Protein AF-A0A3G4RHT1-F1 (afdb_monomer_lite)

InterPro domains:
  IPR005821 Ion transport domain [PF00520] (4-74)
  IPR043203 Voltage-gated cation channel calcium and sodium [PTHR10037] (4-88)

Organism: Aedes aegypti (NCBI:txid7159)

pLDDT: mean 81.41, std 17.82, range [41.62, 95.88]

Foldseek 3Di:
DDPVPDDDCQDDPDPVSVVVLLVCLLVVNQPVVLVVCCVPHNPVSVCVSVVSNVVSCVVVVVVVVVVVCVVVVVVVVPPDPPDDPPPDPDDD

Sequence (92 aa):
RFPDKDLPRWNFTDFMHSFMIVFRVLCGEWIESMWDCMLVGDVSCIPFFLATVVIGNLVGLNLFLALLLSNFGSSSLSAPTADNETNKIAEA

Radius of gyration: 26.02 Å; chains: 1; bounding box: 74×22×67 Å

Structure (mmCIF, N/CA/C/O backbone):
data_AF-A0A3G4RHT1-F1
#
_entry.id   AF-A0A3G4RHT1-F1
#
loop_
_atom_site.group_PDB
_atom_site.id
_atom_site.type_symbol
_atom_site.label_atom_id
_atom_site.label_alt_id
_atom_site.label_comp_id
_atom_site.label_asym_id
_atom_site.label_entity_id
_atom_site.label_seq_id
_atom_site.pdbx_PDB_ins_code
_atom_site.Cartn_x
_atom_site.Cartn_y
_atom_site.Cartn_z
_atom_site.occupancy
_atom_site.B_iso_or_equiv
_atom_site.auth_seq_id
_atom_site.auth_comp_id
_atom_site.auth_asym_id
_atom_site.auth_atom_id
_atom_site.pdbx_PDB_model_num
ATOM 1 N N . ARG A 1 1 ? 12.417 -1.552 -16.431 1.00 62.66 1 ARG A N 1
ATOM 2 C CA . ARG A 1 1 ? 13.472 -2.494 -15.948 1.00 62.66 1 ARG A CA 1
AT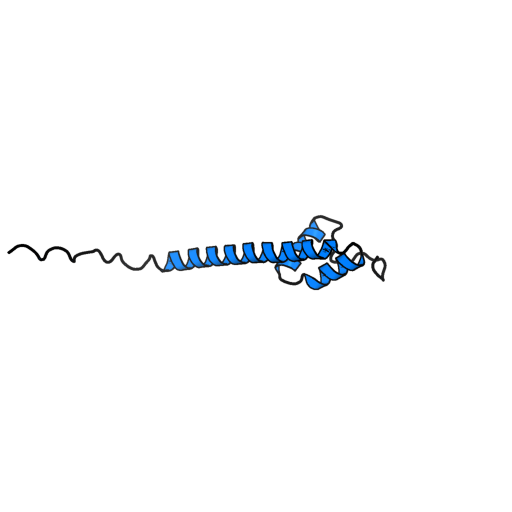OM 3 C C . ARG A 1 1 ? 14.379 -1.732 -14.993 1.00 62.66 1 ARG A C 1
ATOM 5 O O . ARG A 1 1 ? 14.698 -0.596 -15.314 1.00 62.66 1 ARG A O 1
ATOM 12 N N . PHE A 1 2 ? 14.763 -2.325 -13.860 1.00 78.62 2 PHE A N 1
ATOM 13 C CA . PHE A 1 2 ? 15.585 -1.653 -12.845 1.00 78.62 2 PHE A CA 1
ATOM 14 C C . PHE A 1 2 ? 17.016 -1.354 -13.336 1.00 78.62 2 PHE A C 1
ATOM 16 O O . PHE A 1 2 ? 17.535 -2.130 -14.150 1.00 78.62 2 PHE A O 1
ATOM 23 N N . PRO A 1 3 ? 17.635 -0.247 -12.871 1.00 74.25 3 PRO A N 1
ATOM 24 C CA . PRO A 1 3 ? 18.932 0.239 -13.352 1.00 74.25 3 PRO A CA 1
ATOM 25 C C . PRO A 1 3 ? 20.072 -0.778 -13.190 1.00 74.25 3 PRO A C 1
ATOM 27 O O . PRO A 1 3 ? 20.870 -0.926 -14.113 1.00 74.25 3 PRO A O 1
ATOM 30 N N . ASP A 1 4 ? 20.077 -1.566 -12.111 1.00 78.19 4 ASP A N 1
ATOM 31 C CA . ASP A 1 4 ? 21.124 -2.567 -11.842 1.00 78.19 4 ASP A CA 1
ATOM 32 C C . ASP A 1 4 ? 20.838 -3.949 -12.455 1.00 78.19 4 ASP A C 1
ATOM 34 O O . ASP A 1 4 ? 21.619 -4.879 -12.301 1.00 78.19 4 ASP A O 1
ATOM 38 N N . LYS A 1 5 ? 19.717 -4.111 -13.176 1.00 76.06 5 LYS A N 1
ATOM 39 C CA . LYS A 1 5 ? 19.193 -5.396 -13.700 1.00 76.06 5 LYS A CA 1
ATOM 40 C C . LYS A 1 5 ? 18.943 -6.495 -12.656 1.00 76.06 5 LYS A C 1
ATOM 42 O O . LYS A 1 5 ? 18.417 -7.537 -13.051 1.00 76.06 5 LYS A O 1
ATOM 47 N N . ASP A 1 6 ? 19.229 -6.243 -11.388 1.00 80.31 6 ASP A N 1
ATOM 48 C CA . ASP A 1 6 ? 18.914 -7.127 -10.276 1.00 80.31 6 ASP A CA 1
ATOM 49 C C . ASP A 1 6 ? 17.454 -6.977 -9.840 1.00 80.31 6 ASP A C 1
ATOM 51 O O . ASP A 1 6 ? 16.833 -5.918 -9.989 1.00 80.31 6 ASP A O 1
ATOM 55 N N . LEU A 1 7 ? 16.880 -8.069 -9.329 1.00 80.31 7 LEU A N 1
ATOM 56 C CA . LEU A 1 7 ? 15.548 -8.022 -8.740 1.00 80.31 7 LEU A CA 1
ATOM 57 C C . LEU A 1 7 ? 15.618 -7.267 -7.406 1.00 80.31 7 LEU A C 1
ATOM 59 O O . LEU A 1 7 ? 16.444 -7.615 -6.558 1.00 80.31 7 LEU A O 1
ATOM 63 N N . PRO A 1 8 ? 14.734 -6.282 -7.174 1.00 82.88 8 PRO A N 1
ATOM 64 C CA . PRO A 1 8 ? 14.670 -5.614 -5.887 1.00 82.88 8 PRO A CA 1
ATOM 65 C C . PRO A 1 8 ? 14.282 -6.615 -4.795 1.00 82.88 8 PRO A C 1
ATOM 67 O O . PRO A 1 8 ? 13.517 -7.559 -5.021 1.00 82.88 8 PRO A O 1
ATOM 70 N N . ARG A 1 9 ? 14.771 -6.366 -3.574 1.00 85.75 9 ARG A N 1
ATOM 71 C CA . ARG A 1 9 ? 14.432 -7.164 -2.381 1.00 85.75 9 ARG A CA 1
ATOM 72 C C . ARG A 1 9 ? 12.917 -7.282 -2.177 1.00 85.75 9 ARG A C 1
ATOM 74 O O . ARG A 1 9 ? 12.435 -8.298 -1.694 1.00 85.75 9 ARG A O 1
ATOM 81 N N . TRP A 1 10 ? 12.186 -6.236 -2.553 1.00 87.75 10 TRP A N 1
ATOM 82 C CA . TRP A 1 10 ? 10.732 -6.181 -2.548 1.00 87.75 10 TRP A CA 1
ATOM 83 C C . TRP A 1 10 ? 10.236 -6.344 -3.980 1.00 87.75 10 TRP A C 1
ATOM 85 O O . TRP A 1 10 ? 10.295 -5.408 -4.772 1.00 87.75 10 TRP A O 1
ATOM 95 N N . ASN A 1 11 ? 9.772 -7.541 -4.321 1.00 88.50 11 ASN A N 1
ATOM 96 C CA . ASN A 1 11 ? 9.236 -7.849 -5.643 1.00 88.50 11 ASN A CA 1
ATOM 97 C C . ASN A 1 11 ? 7.940 -8.678 -5.559 1.00 88.50 11 ASN A C 1
ATOM 99 O O . ASN A 1 11 ? 7.584 -9.208 -4.508 1.00 88.50 11 ASN A O 1
ATOM 103 N N . PHE A 1 12 ? 7.259 -8.804 -6.697 1.00 89.69 12 PHE A N 1
ATOM 104 C CA . PHE A 1 12 ? 6.045 -9.608 -6.856 1.00 89.69 12 PHE A CA 1
ATOM 105 C C . PHE A 1 12 ? 6.302 -10.917 -7.631 1.00 89.69 12 PHE A C 1
ATOM 107 O O . PHE A 1 12 ? 5.421 -11.383 -8.351 1.00 89.69 12 PHE A O 1
ATOM 114 N N . THR A 1 13 ? 7.509 -11.501 -7.564 1.00 89.81 13 THR A N 1
ATOM 115 C CA . THR A 1 13 ? 7.817 -12.719 -8.346 1.00 89.81 13 THR A CA 1
ATOM 116 C C . THR A 1 13 ? 7.349 -14.000 -7.681 1.00 89.81 13 THR A C 1
ATOM 118 O O . THR A 1 13 ? 6.956 -14.934 -8.371 1.00 89.81 13 THR A O 1
ATOM 121 N N . ASP A 1 14 ? 7.351 -14.029 -6.350 1.00 91.50 14 ASP A N 1
ATOM 122 C CA . ASP A 1 14 ? 6.924 -15.182 -5.564 1.00 91.50 14 ASP A CA 1
ATOM 123 C C . ASP A 1 14 ? 5.844 -14.784 -4.565 1.00 91.50 14 ASP A C 1
ATOM 125 O O . ASP A 1 14 ? 5.723 -13.620 -4.167 1.00 91.50 14 ASP A O 1
ATOM 129 N N . PHE A 1 15 ? 5.081 -15.773 -4.103 1.00 93.69 15 PHE A N 1
ATOM 130 C CA . PHE A 1 15 ? 4.014 -15.557 -3.129 1.00 93.69 15 PHE A CA 1
ATOM 131 C C . PHE A 1 15 ? 4.524 -14.907 -1.834 1.00 93.69 15 PHE A C 1
ATOM 133 O O . PHE A 1 15 ? 3.933 -13.941 -1.360 1.00 93.69 15 PHE A O 1
ATOM 140 N N . MET A 1 16 ? 5.641 -15.395 -1.283 1.00 92.81 16 MET A N 1
ATOM 141 C CA . MET A 1 16 ? 6.183 -14.877 -0.023 1.00 92.81 16 MET A CA 1
ATOM 142 C C . MET A 1 16 ? 6.663 -13.424 -0.161 1.00 92.81 16 MET A C 1
ATOM 144 O O . MET A 1 16 ? 6.332 -12.592 0.678 1.00 92.81 16 MET A O 1
ATOM 148 N N . HIS A 1 17 ? 7.377 -13.094 -1.242 1.00 92.62 17 HIS A N 1
ATOM 149 C CA . HIS A 1 17 ? 7.810 -11.720 -1.523 1.00 92.62 17 HIS A CA 1
ATOM 150 C C . HIS A 1 17 ? 6.610 -10.781 -1.720 1.00 92.62 17 HIS A C 1
ATOM 152 O O . HIS A 1 17 ? 6.561 -9.704 -1.123 1.00 92.62 17 HIS A O 1
ATOM 158 N N . SER A 1 18 ? 5.591 -11.236 -2.455 1.00 92.88 18 SER A N 1
ATOM 159 C CA . SER A 1 18 ? 4.343 -10.491 -2.664 1.00 92.88 18 SER A CA 1
ATOM 160 C C . SER A 1 18 ? 3.602 -10.237 -1.348 1.00 92.88 18 SER A C 1
ATOM 162 O O . SER A 1 18 ? 3.160 -9.118 -1.086 1.00 92.88 18 SER A O 1
ATOM 164 N N . PHE A 1 19 ? 3.505 -11.254 -0.487 1.00 93.56 19 PHE A N 1
ATOM 165 C CA . PHE A 1 19 ? 2.902 -11.130 0.839 1.00 93.56 19 PHE A CA 1
ATOM 166 C C . PHE A 1 19 ? 3.654 -10.118 1.708 1.00 93.56 19 PHE A C 1
ATOM 168 O O . PHE A 1 19 ? 3.031 -9.259 2.330 1.00 93.56 19 PHE A O 1
ATOM 175 N N . MET A 1 20 ? 4.988 -10.174 1.715 1.00 94.06 20 MET A N 1
ATOM 176 C CA . MET A 1 20 ? 5.819 -9.230 2.459 1.00 94.06 20 MET A CA 1
ATOM 177 C C . MET A 1 20 ? 5.626 -7.782 1.978 1.00 94.06 20 MET A C 1
ATOM 179 O O . MET A 1 20 ? 5.582 -6.880 2.814 1.00 94.06 20 MET A O 1
ATOM 183 N N . ILE A 1 21 ? 5.447 -7.541 0.671 1.00 93.88 21 ILE A N 1
ATOM 184 C CA . ILE A 1 21 ? 5.100 -6.202 0.162 1.00 93.88 21 ILE A CA 1
ATOM 185 C C . ILE A 1 21 ? 3.741 -5.753 0.688 1.00 93.88 21 ILE A C 1
ATOM 187 O O . ILE A 1 21 ? 3.627 -4.635 1.183 1.00 93.88 21 ILE A O 1
ATOM 191 N N . VAL A 1 22 ? 2.711 -6.597 0.594 1.00 93.00 22 VAL A N 1
ATOM 192 C CA . VAL A 1 22 ? 1.372 -6.236 1.085 1.00 93.00 22 VAL A CA 1
ATOM 193 C C . VAL A 1 22 ? 1.425 -5.929 2.581 1.00 93.00 22 VAL A C 1
ATOM 195 O O . VAL A 1 22 ? 0.891 -4.913 3.012 1.00 93.00 22 VAL A O 1
ATOM 198 N N . PHE A 1 23 ? 2.134 -6.737 3.368 1.00 92.81 23 PHE A N 1
ATOM 199 C CA . PHE A 1 23 ? 2.344 -6.472 4.789 1.00 92.81 23 PHE A CA 1
ATOM 200 C C . PHE A 1 23 ? 3.031 -5.119 5.033 1.00 92.81 23 PHE A C 1
ATOM 202 O O . PHE A 1 23 ? 2.548 -4.312 5.823 1.00 92.81 23 PHE A O 1
ATOM 209 N N . ARG A 1 24 ? 4.109 -4.826 4.300 1.00 93.69 24 ARG A N 1
ATOM 210 C CA . ARG A 1 24 ? 4.817 -3.540 4.363 1.00 93.69 24 ARG A CA 1
ATOM 211 C C . ARG A 1 24 ? 3.905 -2.350 4.008 1.00 93.69 24 ARG A C 1
ATOM 213 O O . ARG A 1 24 ? 3.949 -1.319 4.679 1.00 93.69 24 ARG A O 1
ATOM 220 N N . VAL A 1 25 ? 3.039 -2.500 3.005 1.00 94.38 25 VAL A N 1
ATOM 221 C CA . VAL A 1 25 ? 2.021 -1.500 2.623 1.00 94.38 25 VAL A CA 1
ATOM 222 C C . VAL A 1 25 ? 1.036 -1.249 3.766 1.00 94.38 25 VAL A C 1
ATOM 224 O O . VAL A 1 25 ? 0.725 -0.093 4.049 1.00 94.38 25 VAL A O 1
ATOM 227 N N . LEU A 1 26 ? 0.588 -2.303 4.457 1.00 90.75 26 LEU A N 1
ATOM 228 C CA . LEU A 1 26 ? -0.294 -2.190 5.627 1.00 90.75 26 LEU A CA 1
ATOM 229 C C . LEU A 1 26 ? 0.380 -1.473 6.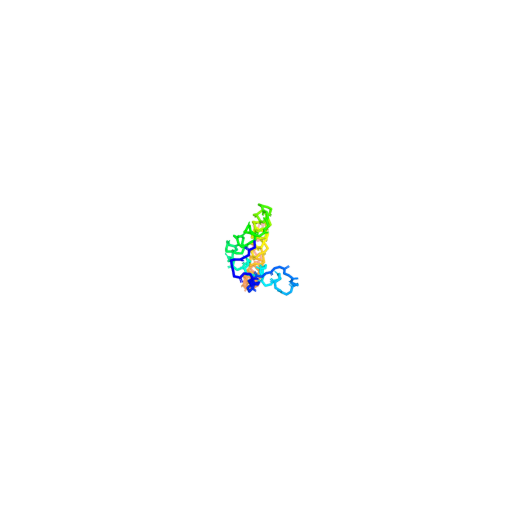808 1.00 90.75 26 LEU A C 1
ATOM 231 O O . LEU A 1 26 ? -0.302 -0.815 7.588 1.00 90.75 26 LEU A O 1
ATOM 235 N N . CYS A 1 27 ? 1.708 -1.545 6.921 1.00 91.75 27 CYS A N 1
ATOM 236 C CA . CYS A 1 27 ? 2.484 -0.766 7.892 1.00 91.75 27 CYS A CA 1
ATOM 237 C C . CYS A 1 27 ? 2.642 0.720 7.510 1.00 91.75 27 CYS A C 1
ATOM 239 O O . CYS A 1 27 ? 3.196 1.489 8.293 1.00 91.75 27 CYS A O 1
ATOM 241 N N . GLY A 1 28 ? 2.160 1.135 6.333 1.00 91.06 28 GLY A N 1
ATOM 242 C CA . GLY A 1 28 ? 2.209 2.517 5.848 1.00 91.06 28 GLY A CA 1
ATOM 243 C C . GLY A 1 28 ? 3.324 2.808 4.839 1.00 91.06 28 GLY A C 1
ATOM 244 O O . GLY A 1 28 ? 3.364 3.904 4.281 1.00 91.06 28 GLY A O 1
ATOM 245 N N . GLU A 1 29 ? 4.192 1.844 4.526 1.00 94.00 29 GLU A N 1
ATOM 246 C CA . GLU A 1 29 ? 5.325 2.028 3.609 1.00 94.00 29 GLU A CA 1
ATOM 247 C C . GLU A 1 29 ? 4.988 1.602 2.170 1.00 94.00 29 GLU A C 1
ATOM 249 O O . GLU A 1 29 ? 5.563 0.654 1.631 1.00 94.00 29 GLU A O 1
ATOM 254 N N . TRP A 1 30 ? 4.045 2.298 1.530 1.00 93.62 30 TRP A N 1
ATOM 255 C CA . TRP A 1 30 ? 3.514 1.921 0.209 1.00 93.62 30 TRP A CA 1
ATOM 256 C C . TRP A 1 30 ? 4.056 2.737 -0.970 1.00 93.62 30 TRP A C 1
ATOM 258 O O . TRP A 1 30 ? 4.079 2.241 -2.095 1.00 93.62 30 TRP A O 1
ATOM 268 N N . ILE A 1 31 ? 4.508 3.972 -0.730 1.00 92.69 31 ILE A N 1
ATOM 269 C CA . ILE A 1 31 ? 4.914 4.905 -1.792 1.00 92.69 31 ILE A CA 1
ATOM 270 C C . ILE A 1 31 ? 6.122 4.376 -2.580 1.00 92.69 31 ILE A C 1
ATOM 272 O O . ILE A 1 31 ? 6.076 4.354 -3.805 1.00 92.69 31 ILE A O 1
ATOM 276 N N . GLU A 1 32 ? 7.180 3.909 -1.911 1.00 90.88 32 GLU A N 1
ATOM 277 C CA . GLU A 1 32 ? 8.378 3.379 -2.589 1.00 90.88 32 GLU A CA 1
ATOM 278 C C . GLU A 1 32 ? 8.048 2.176 -3.481 1.00 90.88 32 GLU A C 1
ATOM 280 O O . GLU A 1 32 ? 8.378 2.171 -4.664 1.00 90.88 32 GLU A O 1
ATOM 285 N N . SER A 1 33 ? 7.310 1.194 -2.949 1.00 90.81 33 SER A N 1
ATOM 286 C CA . SER A 1 33 ? 6.898 0.010 -3.713 1.00 90.81 33 SER A CA 1
ATOM 287 C C . SER A 1 33 ? 5.963 0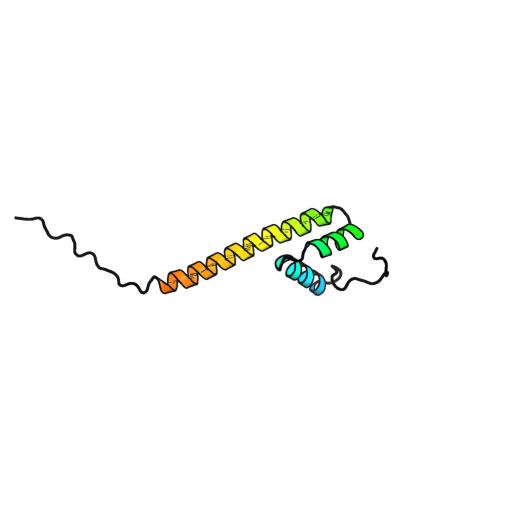.351 -4.880 1.00 90.81 33 SER A C 1
ATOM 289 O O . SER A 1 33 ? 5.995 -0.323 -5.910 1.00 90.81 33 SER A O 1
ATOM 291 N N . MET A 1 34 ? 5.156 1.409 -4.754 1.00 92.75 34 MET A N 1
ATOM 292 C CA . MET A 1 34 ? 4.338 1.925 -5.852 1.00 92.75 34 MET A CA 1
ATOM 293 C C . MET A 1 34 ? 5.206 2.520 -6.967 1.00 92.75 34 MET A C 1
ATOM 295 O O . MET A 1 34 ? 4.966 2.213 -8.137 1.00 92.75 34 MET A O 1
ATOM 299 N N . TRP A 1 35 ? 6.208 3.339 -6.631 1.00 90.88 35 TRP A N 1
ATOM 300 C CA . TRP A 1 35 ? 7.130 3.904 -7.624 1.00 90.88 35 TRP A CA 1
ATOM 301 C C . TRP A 1 35 ? 7.916 2.809 -8.348 1.00 90.88 35 TRP A C 1
ATOM 303 O O . TRP A 1 35 ? 7.996 2.841 -9.576 1.00 90.88 35 TRP A O 1
ATOM 313 N N . ASP A 1 36 ? 8.405 1.805 -7.615 1.00 90.00 36 ASP A N 1
ATOM 314 C CA . ASP A 1 36 ? 9.097 0.649 -8.196 1.00 90.00 36 ASP A CA 1
ATOM 315 C C . ASP A 1 36 ? 8.193 -0.130 -9.160 1.00 90.00 36 ASP A C 1
ATOM 317 O O . ASP A 1 36 ? 8.631 -0.516 -10.245 1.00 90.00 36 ASP A O 1
ATOM 321 N N . CYS A 1 37 ? 6.915 -0.313 -8.809 1.00 89.94 37 CYS A N 1
ATOM 322 C CA . CYS A 1 37 ? 5.921 -0.933 -9.687 1.00 89.94 37 CYS A CA 1
ATOM 323 C C . CYS A 1 37 ? 5.683 -0.092 -10.949 1.00 89.94 37 CYS A C 1
ATOM 325 O O . CYS A 1 37 ? 5.703 -0.626 -12.057 1.00 89.94 37 CYS A O 1
ATOM 327 N N . MET A 1 38 ? 5.524 1.227 -10.810 1.00 92.06 38 MET A N 1
ATOM 328 C CA . MET A 1 38 ? 5.274 2.133 -11.937 1.00 92.06 38 MET A CA 1
ATOM 329 C C . MET A 1 38 ? 6.488 2.266 -12.873 1.00 92.06 38 MET A C 1
ATOM 331 O O . MET A 1 38 ? 6.325 2.538 -14.058 1.00 92.06 38 MET A O 1
ATOM 335 N N . LEU A 1 39 ? 7.705 2.042 -12.366 1.00 88.25 39 LEU A N 1
ATOM 336 C CA . LEU A 1 39 ? 8.939 2.039 -13.158 1.00 88.25 39 LEU A CA 1
ATOM 337 C C . LEU A 1 39 ? 9.048 0.824 -14.100 1.00 88.25 39 LEU A C 1
ATOM 339 O O . LEU A 1 39 ? 9.771 0.866 -15.103 1.00 88.25 39 LEU A O 1
ATOM 343 N N . VAL A 1 40 ? 8.395 -0.291 -13.765 1.00 87.31 40 VAL A N 1
ATOM 344 C CA . VAL A 1 40 ? 8.495 -1.548 -14.529 1.00 87.31 40 VAL A CA 1
ATOM 345 C C . VAL A 1 40 ? 7.194 -1.996 -15.182 1.00 87.31 40 VAL A C 1
ATOM 347 O O . VAL A 1 40 ? 7.261 -2.787 -16.121 1.00 87.31 40 VAL A O 1
ATOM 350 N N . GLY A 1 41 ? 6.054 -1.516 -14.694 1.00 85.31 41 GLY A N 1
ATOM 351 C CA . GLY A 1 41 ? 4.722 -1.807 -15.206 1.00 85.31 41 GLY A CA 1
ATOM 352 C C . GLY A 1 41 ? 4.040 -0.558 -15.752 1.00 85.31 41 GLY A C 1
ATOM 353 O O . GLY A 1 41 ? 4.658 0.248 -16.442 1.00 85.31 41 GLY A O 1
ATOM 354 N N . ASP A 1 42 ? 2.760 -0.412 -15.419 1.00 87.62 42 ASP A N 1
ATOM 355 C CA . ASP A 1 42 ? 1.891 0.654 -15.907 1.00 87.62 42 ASP A CA 1
ATOM 356 C C . ASP A 1 42 ? 1.288 1.466 -14.754 1.00 87.62 42 ASP A C 1
ATOM 358 O O . ASP A 1 42 ? 1.370 1.124 -13.571 1.00 87.62 42 ASP A O 1
ATOM 362 N N . VAL A 1 43 ? 0.578 2.532 -15.117 1.00 90.50 43 VAL A N 1
ATOM 363 C CA . VAL A 1 43 ? -0.174 3.405 -14.199 1.00 90.50 43 VAL A CA 1
ATOM 364 C C . VAL A 1 43 ? -1.239 2.652 -13.377 1.00 90.50 43 VAL A C 1
ATOM 366 O O . VAL A 1 43 ? -1.737 3.173 -12.380 1.00 90.50 43 VAL A O 1
ATOM 369 N N . SER A 1 44 ? -1.565 1.407 -13.749 1.00 91.00 44 SER A N 1
ATOM 370 C CA . SER A 1 44 ? -2.442 0.493 -13.005 1.00 91.00 44 SER A CA 1
ATOM 371 C C . SER A 1 44 ? -1.896 0.094 -11.625 1.00 91.00 44 SER A C 1
ATOM 373 O O . SER A 1 44 ? -2.678 -0.311 -10.763 1.00 91.00 44 SER A O 1
ATOM 375 N N . CYS A 1 45 ? -0.596 0.278 -11.361 1.00 92.38 45 CYS A N 1
ATOM 376 C CA . CYS A 1 45 ? -0.021 0.109 -10.023 1.00 92.38 45 CYS A CA 1
ATOM 377 C C . CYS A 1 45 ? -0.664 1.061 -8.994 1.00 92.38 45 CYS A C 1
ATOM 379 O O . CYS A 1 45 ? -0.882 0.677 -7.846 1.00 92.38 45 CYS A O 1
ATOM 381 N N . ILE A 1 46 ? -1.023 2.286 -9.396 1.00 93.62 46 ILE A N 1
ATOM 382 C CA . ILE A 1 46 ? -1.583 3.304 -8.493 1.00 93.62 46 ILE A CA 1
ATOM 383 C C . ILE A 1 46 ? -2.899 2.837 -7.844 1.00 93.62 46 ILE A C 1
ATOM 385 O O . ILE A 1 46 ? -2.959 2.789 -6.612 1.00 93.62 46 ILE A O 1
ATOM 389 N N . PRO A 1 47 ? -3.953 2.454 -8.601 1.00 95.00 47 PRO A N 1
ATOM 390 C CA . PRO A 1 47 ? -5.197 1.999 -7.987 1.00 95.00 47 PRO A CA 1
ATOM 391 C C . PRO A 1 47 ? -5.019 0.730 -7.143 1.00 95.00 47 PRO A C 1
ATOM 393 O O . PRO A 1 47 ? -5.710 0.591 -6.139 1.00 95.00 47 PRO A O 1
ATOM 396 N N . PHE A 1 48 ? -4.078 -0.160 -7.477 1.00 93.69 48 PHE A N 1
ATOM 397 C CA . PHE A 1 48 ? -3.784 -1.351 -6.671 1.00 93.69 48 PHE A CA 1
ATOM 398 C C . PHE A 1 48 ? -3.249 -0.999 -5.273 1.00 93.69 48 PHE A C 1
ATOM 400 O O . PHE A 1 48 ? -3.788 -1.464 -4.262 1.00 93.69 48 PHE A O 1
ATOM 407 N N . PHE A 1 49 ? -2.220 -0.149 -5.196 1.00 94.75 49 PHE A N 1
ATOM 408 C CA . PHE A 1 49 ? -1.639 0.255 -3.912 1.00 94.75 49 PHE A CA 1
ATOM 409 C C . PHE A 1 49 ? -2.616 1.106 -3.096 1.00 94.75 49 PHE A C 1
ATOM 411 O O . PHE A 1 49 ? -2.783 0.859 -1.902 1.00 94.75 49 PHE A O 1
ATOM 418 N N . LEU A 1 50 ? -3.332 2.041 -3.731 1.00 95.38 50 LEU A N 1
ATOM 419 C CA . LEU A 1 50 ? -4.337 2.854 -3.042 1.00 95.38 50 LEU A CA 1
ATOM 420 C C . LEU A 1 50 ? -5.490 2.007 -2.491 1.00 95.38 50 LEU A C 1
ATOM 422 O O . LEU A 1 50 ? -5.864 2.180 -1.331 1.00 95.38 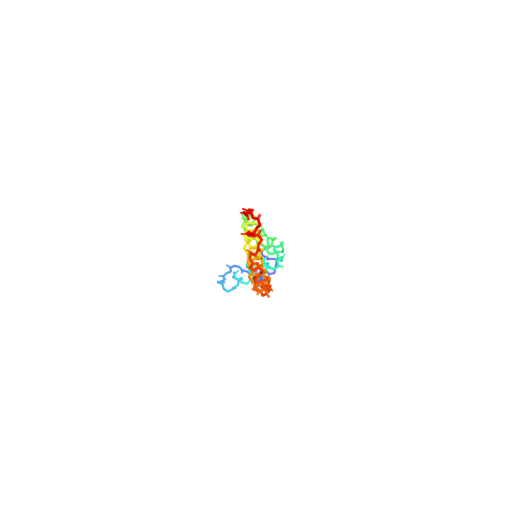50 LEU A O 1
ATOM 426 N N . ALA A 1 51 ? -6.026 1.065 -3.274 1.00 95.31 51 ALA A N 1
ATOM 427 C CA . ALA A 1 51 ? -7.069 0.159 -2.797 1.00 95.31 51 ALA A CA 1
ATOM 428 C C . ALA A 1 51 ? -6.578 -0.686 -1.612 1.00 95.31 51 ALA A C 1
ATOM 430 O O . ALA A 1 51 ? -7.298 -0.829 -0.625 1.00 95.31 51 ALA A O 1
ATOM 431 N N . THR A 1 52 ? -5.339 -1.181 -1.667 1.00 94.31 52 THR A N 1
ATOM 432 C CA . THR A 1 52 ? -4.734 -1.966 -0.580 1.00 94.31 52 THR A CA 1
ATOM 433 C C . THR A 1 52 ? -4.596 -1.148 0.705 1.00 94.31 52 THR A C 1
ATOM 435 O O . THR A 1 52 ? -4.951 -1.640 1.773 1.00 94.31 52 THR A O 1
ATOM 438 N N . VAL A 1 53 ? -4.151 0.110 0.620 1.00 95.12 53 VAL A N 1
ATOM 439 C CA . VAL A 1 53 ? -4.049 1.011 1.784 1.00 95.12 53 VAL A CA 1
ATOM 440 C C . VAL A 1 53 ? -5.429 1.327 2.361 1.00 95.12 53 VAL A C 1
ATOM 442 O O . VAL A 1 53 ? -5.614 1.261 3.574 1.00 95.12 53 VAL A O 1
ATOM 445 N N . VAL A 1 54 ? -6.415 1.639 1.515 1.00 95.69 54 VAL A N 1
ATOM 446 C CA . VAL A 1 54 ? -7.778 1.968 1.965 1.00 95.69 54 VAL A CA 1
ATOM 447 C C . VAL A 1 54 ? -8.436 0.770 2.647 1.00 95.69 54 VAL A C 1
ATOM 449 O O . VAL A 1 54 ? -8.943 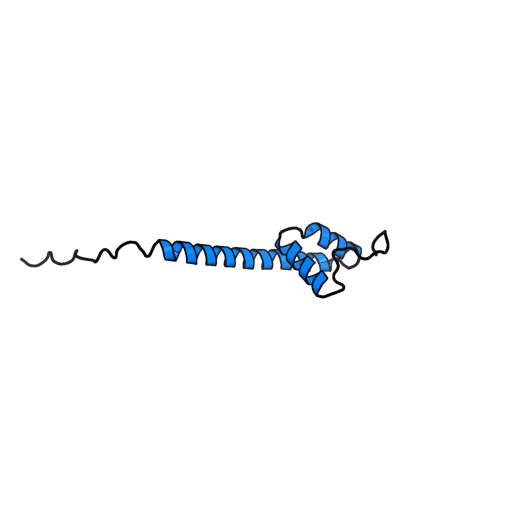0.904 3.761 1.00 95.69 54 VAL A O 1
ATOM 452 N N . ILE A 1 55 ? -8.401 -0.405 2.012 1.00 95.88 55 ILE A N 1
ATOM 453 C CA . ILE A 1 55 ? -8.971 -1.639 2.569 1.00 95.88 55 ILE A CA 1
ATOM 454 C C . ILE A 1 55 ? -8.210 -2.042 3.833 1.00 95.88 55 ILE A C 1
ATOM 456 O O . ILE A 1 55 ? -8.827 -2.349 4.849 1.00 95.88 55 ILE A O 1
ATOM 460 N N . GLY A 1 56 ? -6.880 -1.995 3.790 1.00 94.25 56 GLY A N 1
ATOM 461 C CA . GLY A 1 56 ? -6.008 -2.313 4.912 1.00 94.25 56 GLY A CA 1
ATOM 462 C C . GLY A 1 56 ? -6.288 -1.464 6.144 1.00 94.25 56 GLY A C 1
ATOM 463 O O . GLY A 1 56 ? -6.490 -2.003 7.230 1.00 94.25 56 GLY A O 1
ATOM 464 N N . ASN A 1 57 ? -6.385 -0.147 5.965 1.00 92.81 57 ASN A N 1
ATOM 465 C CA . ASN A 1 57 ? -6.716 0.773 7.046 1.00 92.81 57 ASN A CA 1
ATOM 466 C C . ASN A 1 57 ? -8.140 0.559 7.556 1.00 92.81 57 ASN A C 1
ATOM 468 O O . ASN A 1 57 ? -8.343 0.553 8.764 1.00 92.81 57 ASN A O 1
ATOM 472 N N . LEU A 1 58 ? -9.125 0.344 6.678 1.00 95.25 58 LEU A N 1
ATOM 473 C CA . LEU A 1 58 ? -10.503 0.091 7.108 1.00 95.25 58 LEU A CA 1
ATOM 474 C C . LEU A 1 58 ? -10.596 -1.180 7.962 1.00 95.25 58 LEU A C 1
ATOM 476 O O . LEU A 1 58 ? -11.215 -1.172 9.025 1.00 95.25 58 LEU A O 1
ATOM 480 N N . VAL A 1 59 ? -9.953 -2.260 7.516 1.00 95.00 59 VAL A N 1
ATOM 481 C CA . VAL A 1 59 ? -9.910 -3.534 8.244 1.00 95.00 59 VAL A CA 1
ATOM 482 C C . VAL A 1 59 ? -9.125 -3.388 9.548 1.00 95.00 59 VAL A C 1
ATOM 484 O O . VAL A 1 59 ? -9.607 -3.821 10.592 1.00 95.00 59 VAL A O 1
ATOM 487 N N . GLY A 1 60 ? -7.953 -2.748 9.516 1.00 92.56 60 GLY A N 1
ATOM 488 C CA . GLY A 1 60 ? -7.108 -2.536 10.691 1.00 92.56 60 GLY A CA 1
ATOM 489 C C . GLY A 1 60 ? -7.777 -1.666 11.754 1.00 92.56 60 GLY A C 1
ATOM 490 O O . GLY A 1 60 ? -7.789 -2.032 12.929 1.00 92.56 60 GLY A O 1
ATOM 491 N N . LEU A 1 61 ? -8.403 -0.558 11.347 1.00 93.50 61 LEU A N 1
ATOM 492 C CA . LEU A 1 61 ? -9.155 0.322 12.242 1.00 93.50 61 LEU A CA 1
ATOM 493 C C . LEU A 1 61 ? -10.375 -0.388 12.824 1.00 93.50 61 LEU A C 1
ATOM 495 O O . LEU A 1 61 ? -10.573 -0.342 14.035 1.00 93.50 61 LEU A O 1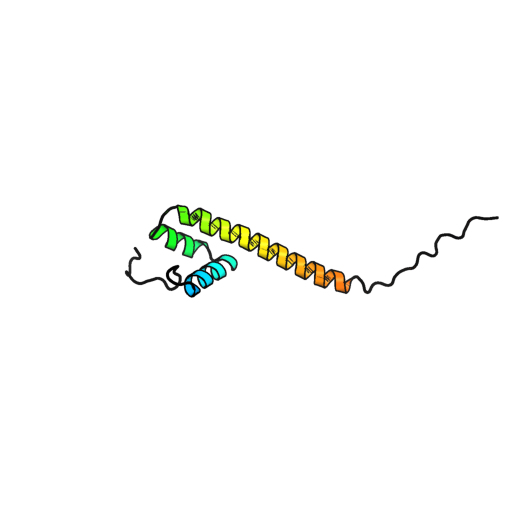
ATOM 499 N N . ASN A 1 62 ? -11.167 -1.085 12.007 1.00 92.88 62 ASN A N 1
ATOM 500 C CA . ASN A 1 62 ? -12.339 -1.804 12.510 1.00 92.88 62 ASN A CA 1
ATOM 501 C C . ASN A 1 62 ? -11.953 -2.932 13.472 1.00 92.88 62 ASN A C 1
ATOM 503 O O . ASN A 1 62 ? -12.626 -3.120 14.485 1.00 92.88 62 ASN A O 1
ATOM 507 N N . LEU A 1 63 ? -10.860 -3.650 13.201 1.00 94.88 63 LEU A N 1
ATOM 508 C CA . LEU A 1 63 ? -10.339 -4.665 14.114 1.00 94.88 63 LEU A CA 1
ATOM 509 C C . LEU A 1 63 ? -9.864 -4.035 15.428 1.00 94.88 63 LEU A C 1
ATOM 511 O O . LEU A 1 63 ? -10.207 -4.525 16.501 1.00 94.88 63 LEU A O 1
ATOM 515 N N . PHE A 1 64 ? -9.121 -2.929 15.358 1.00 93.94 64 PHE A N 1
ATOM 516 C CA . PHE A 1 64 ? -8.663 -2.204 16.540 1.00 93.94 64 PHE A CA 1
ATOM 517 C C . PHE A 1 64 ? -9.834 -1.702 17.396 1.00 93.94 64 PHE A C 1
ATOM 519 O O . PHE A 1 64 ? -9.851 -1.920 18.607 1.00 93.94 64 PHE A O 1
ATOM 526 N N . LEU A 1 65 ? -10.849 -1.102 16.768 1.00 93.62 65 LEU A N 1
ATOM 527 C CA . LEU A 1 65 ? -12.070 -0.659 17.442 1.00 93.62 65 LEU A CA 1
ATOM 528 C C . LEU A 1 65 ? -12.823 -1.828 18.083 1.00 93.62 65 LEU A C 1
ATOM 530 O O . LEU A 1 65 ? -13.243 -1.715 19.232 1.00 93.62 65 LEU A O 1
ATOM 534 N N . ALA A 1 66 ? -12.961 -2.958 17.385 1.00 94.69 66 ALA A N 1
ATOM 535 C CA . ALA A 1 66 ? -13.604 -4.152 17.930 1.00 94.69 66 ALA A CA 1
ATOM 536 C C . ALA A 1 66 ? -12.862 -4.691 19.166 1.00 94.69 66 ALA A C 1
ATOM 538 O O . ALA A 1 66 ? -13.497 -5.020 20.170 1.00 94.69 66 ALA A O 1
ATOM 539 N N . LEU A 1 67 ? -11.525 -4.726 19.128 1.00 92.62 67 LEU A N 1
ATOM 540 C CA . LEU A 1 67 ? -10.696 -5.139 20.264 1.00 92.62 67 LEU A CA 1
ATOM 541 C C . LEU A 1 67 ? -10.836 -4.180 21.454 1.00 92.62 67 LEU A C 1
ATOM 543 O O . LEU A 1 67 ? -11.015 -4.634 22.584 1.00 92.62 67 LEU A O 1
ATOM 547 N N . LEU A 1 68 ? -10.808 -2.865 21.212 1.00 92.81 68 LEU A N 1
ATOM 548 C CA . LEU A 1 68 ? -11.017 -1.862 22.260 1.00 92.81 68 LEU A CA 1
ATOM 549 C C . LEU A 1 68 ? -12.409 -1.971 22.890 1.00 92.81 68 LEU A C 1
ATOM 551 O O . LEU A 1 68 ? -12.521 -1.975 24.114 1.00 92.81 68 LEU A O 1
ATOM 555 N N . LEU A 1 69 ? -13.459 -2.097 22.075 1.00 90.31 69 LEU A N 1
ATOM 556 C CA . LEU A 1 69 ? -14.833 -2.271 22.553 1.00 90.31 69 LEU A CA 1
ATOM 557 C C . LEU A 1 69 ? -14.977 -3.542 23.393 1.00 90.31 69 LEU A C 1
ATOM 559 O O . LEU A 1 69 ? -15.590 -3.496 24.458 1.00 90.31 69 LEU A O 1
ATOM 563 N N . SER A 1 70 ? -14.375 -4.651 22.957 1.00 89.25 70 SER A N 1
ATOM 564 C CA . SER A 1 70 ? -14.377 -5.901 23.719 1.00 89.25 70 SER A CA 1
ATOM 565 C C . SER A 1 70 ? -13.672 -5.752 25.070 1.00 89.25 70 SER A C 1
ATOM 567 O O . SER A 1 70 ? -14.165 -6.275 26.064 1.00 89.25 70 SER A O 1
ATOM 569 N N . ASN A 1 71 ? -12.544 -5.039 25.121 1.00 85.62 71 ASN A N 1
ATOM 570 C CA . ASN A 1 71 ? -11.738 -4.879 26.335 1.00 85.62 71 ASN A CA 1
ATOM 571 C C . ASN A 1 71 ? -12.321 -3.844 27.324 1.00 85.62 71 ASN A C 1
ATOM 573 O O . ASN A 1 71 ? -12.206 -3.983 28.545 1.00 85.62 71 ASN A O 1
ATOM 577 N N . PHE A 1 72 ? -12.973 -2.792 26.818 1.00 81.31 72 PHE A N 1
ATOM 578 C CA . PHE A 1 72 ? -13.639 -1.785 27.651 1.00 81.31 72 PHE A CA 1
ATOM 579 C C . PHE A 1 72 ? -15.035 -2.226 28.101 1.00 81.31 72 PHE A C 1
ATOM 581 O O . PHE A 1 72 ? -15.401 -1.970 29.248 1.00 81.31 72 PHE A O 1
ATOM 588 N N . GLY A 1 73 ? -15.783 -2.948 27.260 1.00 65.31 73 GLY A N 1
ATOM 589 C CA . GLY A 1 73 ? -17.078 -3.531 27.625 1.00 65.31 73 GLY A CA 1
ATOM 590 C C . GLY A 1 73 ? -16.974 -4.617 28.702 1.00 65.31 73 GLY A C 1
ATOM 591 O O . GLY A 1 73 ? -17.837 -4.697 29.572 1.00 65.31 73 GLY A O 1
ATOM 592 N N . SER A 1 74 ? -15.891 -5.403 28.718 1.00 57.91 74 SER A N 1
ATOM 593 C CA . SER A 1 74 ? -15.633 -6.368 29.799 1.00 57.91 74 SER A CA 1
ATOM 594 C C . SER A 1 74 ? -15.263 -5.703 31.131 1.00 57.91 74 SER A C 1
ATOM 596 O O . SER A 1 74 ? -15.480 -6.290 32.187 1.00 57.91 74 SER A O 1
ATOM 598 N N . SER A 1 75 ? -14.731 -4.476 31.098 1.00 53.69 75 SER A N 1
ATOM 599 C CA . SER A 1 75 ? -14.315 -3.734 32.298 1.00 53.69 75 SER A CA 1
ATOM 600 C C . SER A 1 75 ? -15.453 -2.900 32.909 1.00 53.69 75 SER A C 1
ATOM 602 O O . SER A 1 75 ? -15.459 -2.671 34.116 1.00 53.69 75 SER A O 1
ATOM 604 N N . SER A 1 76 ? -16.441 -2.467 32.114 1.00 51.16 76 SER A N 1
ATOM 605 C CA . SER A 1 76 ? -17.583 -1.668 32.591 1.00 51.16 76 SER A CA 1
ATOM 606 C C . SER A 1 76 ? -18.769 -2.495 33.108 1.00 51.16 76 SER A C 1
ATOM 608 O O . SER A 1 76 ? -19.576 -1.973 33.874 1.00 51.16 76 SER A O 1
ATOM 610 N N . LEU A 1 77 ? -18.860 -3.787 32.768 1.00 47.59 77 LEU A N 1
ATOM 611 C CA . LEU A 1 77 ? -19.932 -4.683 33.235 1.00 47.59 77 LEU A CA 1
ATOM 612 C C . LEU A 1 77 ? -19.666 -5.321 34.616 1.00 47.59 77 LEU A C 1
ATOM 614 O O . LEU A 1 77 ? -20.377 -6.234 35.020 1.00 47.59 77 LEU A O 1
ATOM 618 N N . SER A 1 78 ? -18.655 -4.833 35.347 1.00 47.25 78 SER A N 1
ATOM 619 C CA . SER A 1 78 ? -18.477 -5.098 36.788 1.00 47.25 78 SER A CA 1
ATOM 620 C C . SER A 1 78 ? -19.023 -3.961 37.670 1.00 47.25 78 SER A C 1
ATOM 622 O O . SER A 1 78 ? -18.723 -3.911 38.861 1.00 47.25 78 SER A O 1
ATOM 624 N N . ALA A 1 79 ? -19.795 -3.021 37.111 1.00 44.34 79 ALA A N 1
ATOM 625 C CA . ALA A 1 79 ? -20.542 -2.048 37.903 1.00 44.34 79 ALA A CA 1
ATOM 626 C C . ALA A 1 79 ? -21.846 -2.703 38.408 1.00 44.34 79 ALA A C 1
ATOM 628 O O . ALA A 1 79 ? -22.558 -3.314 37.607 1.00 44.34 79 ALA A O 1
ATOM 629 N N . PRO A 1 80 ? -22.151 -2.632 39.718 1.00 42.34 80 PRO A N 1
ATOM 630 C CA . PRO A 1 80 ? -23.240 -3.384 40.330 1.00 42.34 80 PRO A CA 1
ATOM 631 C C . PRO A 1 80 ? -24.574 -3.010 39.685 1.00 42.34 80 PRO A C 1
ATOM 633 O O . PRO A 1 80 ? -24.869 -1.833 39.482 1.00 42.34 80 PRO A O 1
ATOM 636 N N . THR A 1 81 ? -25.387 -4.023 39.391 1.00 46.72 81 THR A N 1
ATOM 637 C CA . THR A 1 81 ? -26.814 -3.876 39.110 1.00 46.72 81 THR A CA 1
ATOM 638 C C . THR A 1 81 ? -27.459 -3.132 40.279 1.00 46.72 81 THR A C 1
ATOM 640 O O . THR A 1 81 ? -27.780 -3.737 41.301 1.00 46.72 81 THR A O 1
ATOM 643 N N . ALA A 1 82 ? -27.599 -1.811 40.157 1.00 46.34 82 ALA A N 1
ATOM 644 C CA . ALA A 1 82 ? -28.492 -1.027 40.991 1.00 46.34 82 ALA A CA 1
ATOM 645 C C . ALA A 1 82 ? -29.915 -1.419 40.582 1.00 46.34 82 ALA A C 1
ATOM 647 O O . ALA A 1 82 ? -30.473 -0.895 39.617 1.00 46.34 82 ALA A O 1
ATOM 648 N N . ASP A 1 83 ? -30.422 -2.447 41.260 1.00 44.59 83 ASP A N 1
ATOM 649 C CA . ASP A 1 83 ? -31.805 -2.885 41.182 1.00 44.59 83 ASP A CA 1
ATOM 650 C C . ASP A 1 83 ? -32.737 -1.718 41.554 1.00 44.59 83 ASP A C 1
ATOM 652 O O . ASP A 1 83 ? -32.436 -0.834 42.358 1.00 44.59 83 ASP A O 1
ATOM 656 N N . ASN A 1 84 ? -33.851 -1.696 40.854 1.00 46.91 84 ASN A N 1
ATOM 657 C CA . ASN A 1 84 ? -34.759 -0.607 40.589 1.00 46.91 84 ASN A CA 1
ATOM 658 C C . ASN A 1 84 ? -35.847 -0.548 41.678 1.00 46.91 84 ASN A C 1
ATOM 660 O O . ASN A 1 84 ? -36.992 -0.928 41.441 1.00 46.91 84 ASN A O 1
ATOM 664 N N . GLU A 1 85 ? -35.513 -0.077 42.884 1.00 46.72 85 GLU A N 1
ATOM 665 C CA . GLU A 1 85 ? -36.461 -0.008 44.017 1.00 46.72 85 GLU A CA 1
ATOM 666 C C . GLU A 1 85 ? -37.314 1.286 44.092 1.00 46.72 85 GLU A C 1
ATOM 668 O O . GLU A 1 85 ? -37.777 1.663 45.166 1.00 46.72 85 GLU A O 1
ATOM 673 N N . THR A 1 86 ? -37.578 2.006 42.991 1.00 51.66 86 THR A N 1
ATOM 674 C CA . THR A 1 86 ? -38.284 3.317 43.058 1.00 51.66 86 THR A CA 1
ATOM 675 C C . THR A 1 86 ? -39.787 3.296 42.736 1.00 51.66 86 THR A C 1
ATOM 677 O O . THR A 1 86 ? -40.361 4.342 42.457 1.00 51.66 86 THR A O 1
ATOM 680 N N . ASN A 1 87 ? -40.490 2.160 42.810 1.00 49.41 87 ASN A N 1
ATOM 681 C CA . ASN A 1 87 ? -41.939 2.132 42.526 1.00 49.41 87 ASN A CA 1
ATOM 682 C C . ASN A 1 87 ? -42.785 1.430 43.598 1.00 49.41 87 ASN A C 1
ATOM 684 O O . ASN A 1 87 ? -43.412 0.419 43.301 1.00 49.41 87 ASN A O 1
ATOM 688 N N . LYS A 1 88 ? -42.853 1.978 44.824 1.00 51.81 88 LYS A N 1
ATOM 689 C CA . LYS A 1 88 ? -43.967 1.732 45.776 1.00 51.81 88 LYS A CA 1
ATOM 690 C C . LYS A 1 88 ? -44.273 2.941 46.677 1.00 51.81 88 LYS A C 1
ATOM 692 O O . LYS A 1 88 ? -44.358 2.806 47.893 1.00 51.81 88 LYS A O 1
ATOM 697 N N . ILE A 1 89 ? -44.471 4.124 46.094 1.00 55.31 89 ILE A N 1
ATOM 698 C CA . ILE A 1 89 ? -45.192 5.213 46.777 1.00 55.31 89 ILE A CA 1
ATOM 699 C C . ILE A 1 89 ? -46.380 5.615 45.903 1.00 55.31 89 ILE A C 1
ATOM 701 O O . ILE A 1 89 ? -46.283 6.547 45.115 1.00 55.31 89 ILE A O 1
ATOM 705 N N . ALA A 1 90 ? -47.472 4.861 46.017 1.00 50.66 90 ALA A N 1
ATOM 706 C CA . ALA A 1 90 ? -48.835 5.303 45.728 1.00 50.66 90 ALA A CA 1
ATOM 707 C C . ALA A 1 90 ? -49.812 4.187 46.128 1.00 50.66 90 ALA A C 1
ATOM 709 O O . ALA A 1 90 ? -50.157 3.352 45.307 1.00 50.66 90 ALA A O 1
ATOM 710 N N . GLU A 1 91 ? -50.229 4.153 47.391 1.00 47.47 91 GLU A N 1
ATOM 711 C CA . GLU A 1 91 ? -51.659 4.128 47.716 1.00 47.47 91 GLU A CA 1
ATOM 712 C C . GLU A 1 91 ? -51.834 4.492 49.192 1.00 47.47 91 GLU A C 1
ATOM 714 O O . GLU A 1 91 ? -51.089 4.026 50.057 1.00 47.47 91 GLU A O 1
ATOM 719 N N . ALA A 1 92 ? -52.743 5.440 49.405 1.00 41.62 92 ALA A N 1
ATOM 720 C CA . ALA A 1 92 ? -53.139 6.025 50.676 1.00 41.62 92 ALA A CA 1
ATOM 721 C C . ALA A 1 92 ? -54.259 5.209 51.329 1.00 41.62 92 ALA A C 1
ATOM 723 O O . ALA A 1 92 ? -55.003 4.540 50.577 1.00 41.62 92 ALA A O 1
#

Secondary structure (DSSP, 8-state):
--TTSSPPSS-SSSHHHHHHHHHHHHTT--HHHHHHHHHHS-TTHHHHHHHHHHHHHHHHHHHHHHHHHHHHHHHHTTS-------------